Protein AF-A0A9D0I752-F1 (afdb_monomer_lite)

Sequence (70 aa):
APELGNVYKCFGSTDAIKGFIASRPANGIPGRRSMPQFNFSDEELTALAEFLKYVSEIKTARSWPPNVQG

pLDDT: mean 92.08, std 4.78, range [68.94, 97.75]

Structure (mmCIF, N/CA/C/O backbone):
data_AF-A0A9D0I752-F1
#
_entry.id   AF-A0A9D0I752-F1
#
loop_
_atom_site.group_PDB
_atom_site.id
_atom_site.type_symbol
_atom_site.label_atom_id
_atom_site.label_alt_id
_atom_site.label_comp_id
_atom_site.label_asym_id
_atom_site.label_entity_id
_atom_site.label_seq_id
_atom_site.pdbx_PDB_ins_code
_atom_site.Cartn_x
_atom_site.Cartn_y
_atom_site.Cartn_z
_atom_site.occupancy
_atom_site.B_iso_or_equiv
_atom_site.auth_seq_id
_atom_site.auth_comp_id
_atom_site.auth_asym_id
_atom_site.auth_atom_id
_atom_site.pdbx_PDB_model_num
ATOM 1 N N . ALA A 1 1 ? 5.807 -9.287 7.798 1.00 68.94 1 ALA A N 1
ATOM 2 C CA . ALA A 1 1 ? 5.094 -8.539 6.752 1.00 68.94 1 ALA A CA 1
ATOM 3 C C . ALA A 1 1 ? 5.576 -9.068 5.406 1.00 68.94 1 ALA A C 1
ATOM 5 O O . ALA A 1 1 ? 6.687 -9.592 5.393 1.00 68.94 1 ALA A O 1
ATOM 6 N N . PRO A 1 2 ? 4.754 -9.032 4.348 1.00 89.06 2 PRO A N 1
ATOM 7 C CA . PRO A 1 2 ? 5.218 -9.288 2.983 1.00 89.06 2 PRO A CA 1
ATOM 8 C C . PRO A 1 2 ? 6.123 -8.148 2.482 1.00 89.06 2 PRO A C 1
ATOM 10 O O . PRO A 1 2 ? 6.166 -7.085 3.105 1.00 89.06 2 PRO A O 1
ATOM 13 N N . GLU A 1 3 ? 6.819 -8.385 1.372 1.00 91.38 3 GLU A N 1
ATOM 14 C CA . GLU A 1 3 ? 7.585 -7.371 0.641 1.00 91.38 3 GLU A CA 1
ATOM 15 C C . GLU A 1 3 ? 6.647 -6.327 0.018 1.00 91.38 3 GLU A C 1
ATOM 17 O O . GLU A 1 3 ? 5.560 -6.666 -0.457 1.00 91.38 3 GLU A O 1
ATOM 22 N N . LEU A 1 4 ? 7.046 -5.052 0.036 1.00 93.75 4 LEU A N 1
ATOM 23 C CA . LEU A 1 4 ? 6.214 -3.956 -0.470 1.00 93.75 4 LEU A CA 1
ATOM 24 C C . LEU A 1 4 ? 6.707 -3.393 -1.805 1.00 93.75 4 LEU A C 1
ATOM 26 O O . LEU A 1 4 ? 5.920 -2.772 -2.516 1.00 93.75 4 LEU A O 1
ATOM 30 N N . GLY A 1 5 ? 7.959 -3.657 -2.193 1.00 91.12 5 GLY A N 1
ATOM 31 C CA . GLY A 1 5 ? 8.537 -3.153 -3.438 1.00 91.12 5 GLY A CA 1
ATOM 32 C C . GLY A 1 5 ? 7.805 -3.608 -4.704 1.00 91.12 5 GLY A C 1
ATOM 33 O O . GLY A 1 5 ? 7.814 -2.896 -5.699 1.00 91.12 5 GLY A O 1
ATOM 34 N N . ASN A 1 6 ? 7.128 -4.758 -4.682 1.00 92.88 6 ASN A N 1
ATOM 35 C CA . ASN A 1 6 ? 6.341 -5.278 -5.806 1.00 92.88 6 ASN A CA 1
ATOM 36 C C . ASN A 1 6 ? 4.845 -5.455 -5.481 1.00 92.88 6 ASN A C 1
ATOM 38 O O . ASN A 1 6 ? 4.128 -6.067 -6.272 1.00 92.88 6 ASN A O 1
ATOM 42 N N . VAL A 1 7 ? 4.351 -4.913 -4.362 1.00 93.31 7 VAL A N 1
ATOM 43 C CA . VAL A 1 7 ? 2.996 -5.200 -3.848 1.00 93.31 7 VAL A CA 1
ATOM 44 C C . VAL A 1 7 ? 1.882 -4.839 -4.831 1.00 93.31 7 VAL A C 1
ATOM 46 O O . VAL A 1 7 ? 0.877 -5.542 -4.920 1.00 93.31 7 VAL A O 1
ATOM 49 N N . TYR A 1 8 ? 2.078 -3.800 -5.645 1.00 93.56 8 TYR A N 1
ATOM 50 C CA . TYR A 1 8 ? 1.130 -3.431 -6.695 1.00 93.56 8 TYR A CA 1
ATOM 51 C C . TYR A 1 8 ? 0.931 -4.547 -7.731 1.00 93.56 8 TYR A C 1
ATOM 53 O O . TYR A 1 8 ? -0.191 -4.763 -8.180 1.00 93.56 8 TYR A O 1
ATOM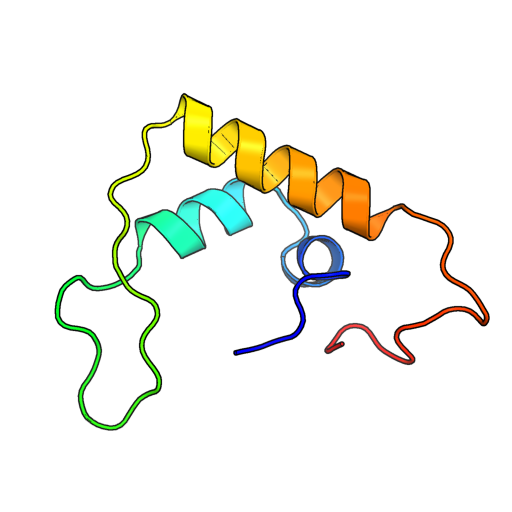 61 N N . LYS A 1 9 ? 1.971 -5.330 -8.047 1.00 91.44 9 LYS A N 1
ATOM 62 C CA . LYS A 1 9 ? 1.870 -6.478 -8.966 1.00 91.44 9 LYS A CA 1
ATOM 63 C C . LYS A 1 9 ? 1.069 -7.636 -8.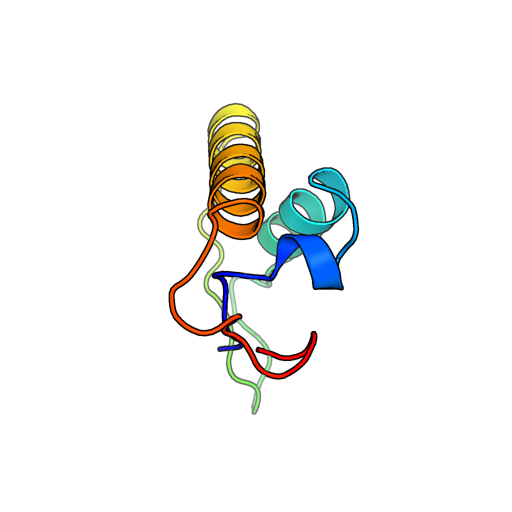360 1.00 91.44 9 LYS A C 1
ATOM 65 O O . LYS A 1 9 ? 0.439 -8.377 -9.105 1.00 91.44 9 LYS A O 1
ATOM 70 N N . CYS A 1 10 ? 1.057 -7.773 -7.031 1.00 90.88 10 CYS A N 1
ATOM 71 C CA . CYS A 1 10 ? 0.252 -8.776 -6.325 1.00 90.88 10 CYS A CA 1
ATOM 72 C C . CYS A 1 10 ? -1.236 -8.418 -6.304 1.00 90.88 10 CYS A C 1
ATOM 74 O O . CYS A 1 10 ? -2.084 -9.286 -6.485 1.00 90.88 10 CYS A O 1
ATOM 76 N N . PHE A 1 11 ? -1.547 -7.147 -6.035 1.00 91.25 11 PHE A N 1
ATOM 77 C CA . PHE A 1 11 ? -2.923 -6.671 -5.869 1.00 91.25 11 PHE A CA 1
ATOM 78 C C . PHE A 1 11 ? -3.579 -6.236 -7.185 1.00 91.25 11 PHE A C 1
ATOM 80 O O . PHE A 1 11 ? -4.802 -6.257 -7.291 1.00 91.25 11 PHE A O 1
ATOM 87 N N . GLY A 1 12 ? -2.792 -5.810 -8.173 1.00 91.12 12 GLY A N 1
ATOM 88 C CA . GLY A 1 12 ? -3.257 -5.397 -9.499 1.00 91.12 12 GLY A CA 1
ATOM 89 C C . GLY A 1 12 ? -3.980 -4.045 -9.560 1.00 91.12 12 GLY A C 1
ATOM 90 O O . GLY A 1 12 ? -4.296 -3.589 -10.655 1.00 91.12 12 GLY A O 1
ATOM 91 N N . SER A 1 13 ? -4.248 -3.390 -8.425 1.00 95.06 13 SER A N 1
ATOM 92 C CA . SER A 1 13 ? -4.923 -2.088 -8.372 1.00 95.06 13 SER A CA 1
ATOM 93 C C . SER A 1 13 ? -4.550 -1.298 -7.115 1.00 95.06 13 SER A C 1
ATOM 95 O O . SER A 1 13 ? -4.382 -1.867 -6.033 1.00 95.06 13 SER A O 1
ATOM 97 N N . THR A 1 14 ? -4.474 0.029 -7.243 1.00 94.31 14 THR A N 1
ATOM 98 C CA . THR A 1 14 ? -4.308 0.954 -6.112 1.00 94.31 14 THR A CA 1
ATOM 99 C C . THR A 1 14 ? -5.525 0.938 -5.186 1.00 94.31 14 THR A C 1
ATOM 101 O O . THR A 1 14 ? -5.358 1.050 -3.975 1.00 94.31 14 THR A O 1
ATOM 104 N N . ASP A 1 15 ? -6.737 0.714 -5.702 1.00 95.25 15 ASP A N 1
ATOM 105 C CA . ASP A 1 15 ? -7.953 0.620 -4.881 1.00 95.25 15 ASP A CA 1
ATOM 106 C C . ASP A 1 15 ? -7.939 -0.602 -3.966 1.00 95.25 15 ASP A C 1
ATOM 108 O O . ASP A 1 15 ? -8.349 -0.524 -2.808 1.00 95.25 15 ASP A O 1
ATOM 112 N N . ALA A 1 16 ? -7.391 -1.718 -4.451 1.00 95.25 16 ALA A N 1
ATOM 113 C CA . ALA A 1 16 ? -7.227 -2.918 -3.643 1.00 95.25 16 ALA A CA 1
ATOM 114 C C . ALA A 1 16 ? -6.208 -2.700 -2.508 1.00 95.25 16 ALA A C 1
ATOM 116 O O . ALA A 1 16 ? -6.429 -3.161 -1.387 1.00 95.25 16 ALA A O 1
ATOM 117 N N . ILE A 1 17 ? -5.132 -1.943 -2.765 1.00 95.00 17 ILE A N 1
ATOM 118 C CA . ILE A 1 17 ? -4.156 -1.549 -1.737 1.00 95.00 17 ILE A CA 1
ATOM 119 C C . ILE A 1 17 ? -4.817 -0.643 -0.691 1.00 95.00 17 ILE A C 1
ATOM 121 O O . ILE A 1 17 ? -4.719 -0.926 0.505 1.00 95.00 17 ILE A O 1
ATOM 125 N N . LYS A 1 18 ? -5.533 0.406 -1.122 1.00 95.62 18 LYS A N 1
ATOM 126 C CA . LYS A 1 18 ? -6.261 1.315 -0.218 1.00 95.62 18 LYS A CA 1
ATOM 127 C C . LYS A 1 18 ? -7.249 0.548 0.656 1.00 95.62 18 LYS A C 1
ATOM 129 O O . LYS A 1 18 ? -7.209 0.668 1.878 1.00 95.62 18 LYS A O 1
ATOM 134 N N . GLY A 1 19 ? -8.074 -0.301 0.040 1.00 94.62 19 GLY A N 1
ATOM 135 C CA . GLY A 1 19 ? -9.045 -1.134 0.744 1.00 94.62 19 GLY A CA 1
ATOM 136 C C . GLY A 1 19 ? -8.387 -2.065 1.761 1.00 94.62 19 GLY A C 1
ATOM 137 O O . GLY A 1 19 ? -8.865 -2.179 2.887 1.00 94.62 19 GLY A O 1
ATOM 138 N N . PHE A 1 20 ? -7.251 -2.681 1.417 1.00 93.94 20 PHE A N 1
ATOM 139 C CA . PHE A 1 20 ? -6.518 -3.546 2.341 1.00 93.94 20 PHE A CA 1
ATOM 140 C C . PHE A 1 20 ? -6.010 -2.795 3.578 1.00 93.94 20 PHE A C 1
ATOM 142 O O . PHE A 1 20 ? -6.136 -3.310 4.694 1.00 93.94 20 PHE A O 1
ATOM 149 N N . ILE A 1 21 ? -5.433 -1.603 3.393 1.00 94.44 21 ILE A N 1
ATOM 150 C CA . ILE A 1 21 ? -4.905 -0.774 4.487 1.00 94.44 21 ILE A CA 1
ATOM 151 C C . ILE A 1 21 ? -6.054 -0.264 5.364 1.00 94.44 21 ILE A C 1
ATOM 153 O O . ILE A 1 21 ? -6.003 -0.413 6.584 1.00 94.44 21 ILE A O 1
ATOM 157 N N . ALA A 1 22 ? -7.123 0.247 4.753 1.00 93.94 22 ALA A N 1
ATOM 158 C CA . ALA A 1 22 ? -8.301 0.722 5.472 1.00 93.94 22 ALA A CA 1
ATOM 159 C C . ALA A 1 22 ? -8.981 -0.399 6.276 1.00 93.94 22 ALA A C 1
ATOM 161 O O . ALA A 1 22 ? -9.444 -0.173 7.391 1.00 93.94 22 ALA A O 1
ATOM 162 N N . SER A 1 23 ? -8.978 -1.638 5.770 1.00 93.12 23 SER A N 1
ATOM 163 C CA . SER A 1 23 ? -9.629 -2.774 6.430 1.00 93.12 23 SER A CA 1
ATOM 164 C C . SER A 1 23 ? -8.845 -3.362 7.614 1.00 93.12 23 SER A C 1
ATOM 166 O O . SER A 1 23 ? -9.224 -4.428 8.114 1.00 93.12 23 SER A O 1
ATOM 168 N N . ARG A 1 24 ? -7.701 -2.788 8.018 1.00 94.06 24 ARG A N 1
ATOM 169 C CA . ARG A 1 24 ? -6.901 -3.364 9.107 1.00 94.06 24 ARG A CA 1
ATOM 170 C C . ARG A 1 24 ? -7.652 -3.260 10.447 1.00 94.06 24 ARG A C 1
ATOM 172 O O . ARG A 1 24 ? -8.146 -2.188 10.797 1.00 94.06 24 ARG A O 1
ATOM 179 N N . PRO A 1 25 ? -7.752 -4.357 11.220 1.00 92.44 25 PRO A N 1
ATOM 180 C CA . PRO A 1 25 ? -8.455 -4.340 12.499 1.00 92.44 25 PRO A CA 1
ATOM 181 C C . PRO A 1 25 ? -7.648 -3.568 13.549 1.00 92.44 25 PRO A C 1
ATOM 183 O O . PRO A 1 25 ? -6.481 -3.883 13.778 1.00 92.44 25 PRO A O 1
ATOM 186 N N . ALA A 1 26 ? -8.279 -2.611 14.238 1.00 90.25 26 ALA A N 1
ATOM 187 C CA . ALA A 1 26 ? -7.619 -1.770 15.245 1.00 90.25 26 ALA A CA 1
ATOM 188 C C . ALA A 1 26 ? -6.984 -2.576 16.394 1.00 90.25 26 ALA A C 1
ATOM 190 O O . ALA A 1 26 ? -5.886 -2.261 16.841 1.00 90.25 26 ALA A O 1
ATOM 191 N N . ASN A 1 27 ? -7.640 -3.661 16.814 1.00 91.38 27 ASN A N 1
ATOM 192 C CA . ASN A 1 27 ? -7.172 -4.532 17.899 1.00 91.38 27 ASN A CA 1
ATOM 193 C C . ASN A 1 27 ? -6.379 -5.753 17.398 1.00 91.38 27 ASN A C 1
ATOM 1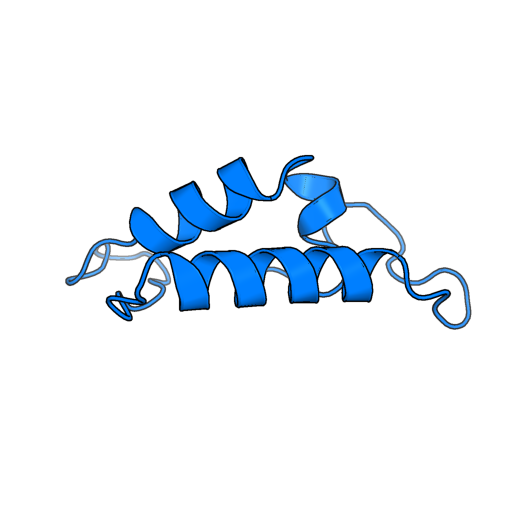95 O O . ASN A 1 27 ? -6.039 -6.639 18.181 1.00 91.38 27 ASN A O 1
ATOM 199 N N . GLY A 1 28 ? -6.097 -5.827 16.093 1.00 90.56 28 GLY A N 1
ATOM 200 C CA . GLY A 1 28 ? -5.464 -6.994 15.487 1.00 90.56 28 GLY A CA 1
ATOM 201 C C . GLY A 1 28 ? -6.342 -8.251 15.499 1.00 90.56 28 GLY A C 1
ATOM 202 O O . GLY A 1 28 ? -7.542 -8.209 15.763 1.00 90.56 28 GLY A O 1
ATOM 203 N N . ILE A 1 29 ? -5.726 -9.390 15.179 1.00 91.44 29 ILE A N 1
ATOM 204 C CA . ILE A 1 29 ? -6.340 -10.723 15.256 1.00 91.44 29 ILE A CA 1
ATOM 205 C C . ILE A 1 29 ? -5.474 -11.591 16.181 1.00 91.44 29 ILE A C 1
ATOM 207 O O . ILE A 1 29 ? 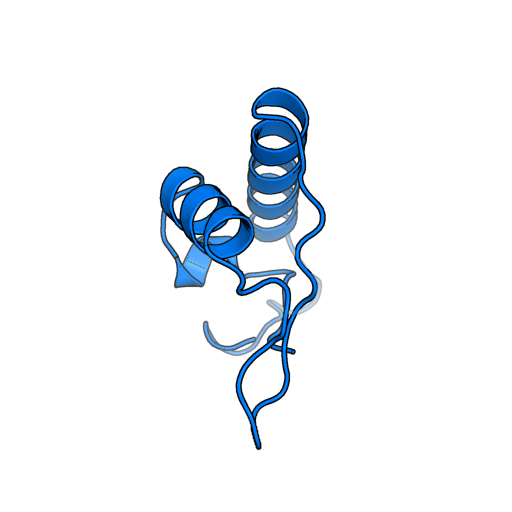-4.269 -11.709 15.925 1.00 91.44 29 ILE A O 1
ATOM 211 N N . PRO A 1 30 ? -6.044 -12.227 17.225 1.00 93.94 30 PRO A N 1
ATOM 212 C CA . PRO A 1 30 ? -5.289 -13.095 18.124 1.00 93.94 30 PRO A CA 1
ATOM 213 C C . PRO A 1 30 ? -4.497 -14.175 17.372 1.00 93.94 30 PRO A C 1
ATOM 215 O O . PRO A 1 30 ? -5.014 -14.839 16.474 1.00 93.94 30 PRO A O 1
ATOM 218 N N . GLY A 1 31 ? -3.217 -14.334 17.721 1.00 93.19 31 GLY A N 1
ATOM 219 C CA . GLY A 1 31 ? -2.329 -15.333 17.112 1.00 93.19 31 GLY A CA 1
ATOM 220 C C . GLY A 1 31 ? -1.843 -15.016 15.688 1.00 93.19 31 GLY A C 1
ATOM 221 O O . GLY A 1 31 ? -1.159 -15.840 15.082 1.00 93.19 31 GLY A O 1
ATOM 222 N N . ARG A 1 32 ? -2.155 -13.838 15.129 1.00 93.94 32 ARG A N 1
ATOM 223 C CA . ARG A 1 32 ? -1.694 -13.394 13.802 1.00 93.94 32 ARG A CA 1
ATOM 224 C C . ARG A 1 32 ? -0.848 -12.127 13.915 1.00 93.94 32 ARG A C 1
ATOM 226 O O . ARG A 1 32 ? -1.161 -11.218 14.682 1.00 93.94 32 ARG A O 1
ATOM 233 N N . ARG A 1 33 ? 0.189 -12.017 13.073 1.00 93.38 33 ARG A N 1
ATOM 234 C CA . ARG A 1 33 ? 0.889 -10.738 12.861 1.00 93.38 33 ARG A CA 1
ATOM 235 C C . ARG A 1 33 ? -0.128 -9.716 12.356 1.00 93.38 33 ARG A C 1
ATOM 237 O O . ARG A 1 33 ? -0.739 -9.934 11.311 1.00 93.38 33 ARG A O 1
ATOM 244 N N . SER A 1 34 ? -0.302 -8.635 13.104 1.00 91.62 34 SER A N 1
ATOM 245 C CA . SER A 1 34 ? -1.317 -7.622 12.829 1.00 91.62 34 SER A CA 1
ATOM 246 C C . SER A 1 34 ? -0.648 -6.315 12.424 1.00 91.62 34 SER A C 1
ATOM 248 O O . SER A 1 34 ? 0.284 -5.858 13.080 1.00 91.62 34 SER A O 1
ATOM 250 N N . MET A 1 35 ? -1.108 -5.746 11.313 1.00 93.88 35 MET A N 1
ATOM 251 C CA . MET A 1 35 ? -0.752 -4.388 10.908 1.00 93.88 35 MET A CA 1
ATOM 252 C C . MET A 1 35 ? -1.639 -3.408 11.694 1.00 93.88 35 MET A C 1
ATOM 254 O O . MET A 1 35 ? -2.844 -3.666 11.761 1.00 93.88 35 MET A O 1
ATOM 258 N N . PRO A 1 36 ? -1.085 -2.331 12.281 1.00 91.75 36 PRO A N 1
ATOM 259 C CA . PRO A 1 36 ? -1.874 -1.321 12.981 1.00 91.75 36 PRO A CA 1
ATOM 260 C C . PRO A 1 36 ? -2.896 -0.637 12.069 1.00 91.75 36 PRO A C 1
ATOM 262 O O . PRO A 1 36 ? -2.704 -0.562 10.854 1.00 91.75 36 PRO A O 1
ATOM 265 N N . GLN A 1 37 ? -3.952 -0.099 12.676 1.00 92.81 37 GLN A N 1
ATOM 266 C CA . GLN A 1 37 ? -4.853 0.831 12.007 1.00 92.81 37 GLN A CA 1
ATOM 267 C C . GLN A 1 37 ? -4.304 2.253 12.171 1.00 92.81 37 GLN A C 1
ATOM 269 O O . GLN A 1 37 ? -4.219 2.757 13.289 1.00 92.81 37 GLN A O 1
ATOM 274 N N . PHE A 1 38 ? -3.910 2.872 11.060 1.00 93.00 38 PHE A N 1
ATOM 275 C CA . PHE A 1 38 ? -3.294 4.202 11.049 1.00 93.00 38 PHE A CA 1
ATOM 276 C C . PHE A 1 38 ? -4.314 5.336 10.914 1.00 93.00 38 PHE A C 1
ATOM 278 O O . PHE A 1 38 ? -3.980 6.470 11.235 1.00 93.00 38 PHE A O 1
ATOM 285 N N . ASN A 1 39 ? -5.554 5.033 10.501 1.00 92.94 39 ASN A N 1
ATOM 286 C CA . ASN A 1 39 ? -6.618 6.022 10.277 1.00 92.94 39 ASN A CA 1
ATOM 287 C C . ASN A 1 39 ? -6.204 7.140 9.304 1.00 92.94 39 ASN A C 1
ATOM 289 O O . ASN A 1 39 ? -6.468 8.314 9.552 1.00 92.94 39 ASN A O 1
ATOM 293 N N . PHE A 1 40 ? -5.536 6.761 8.213 1.00 95.44 40 PHE A N 1
ATOM 294 C CA . PHE A 1 40 ? -5.171 7.682 7.140 1.00 95.44 40 PHE A CA 1
ATOM 295 C C . PHE A 1 40 ? -6.406 8.342 6.523 1.00 95.44 40 PHE A C 1
ATOM 297 O O . PHE A 1 40 ? -7.459 7.709 6.404 1.00 95.44 40 PHE A O 1
ATOM 304 N N . SER A 1 41 ? -6.249 9.587 6.082 1.00 96.88 41 SER A N 1
ATOM 305 C CA . SER A 1 41 ? -7.240 10.229 5.218 1.00 96.88 41 SER A CA 1
ATOM 306 C C . SER A 1 41 ? -7.270 9.576 3.828 1.00 96.88 41 SER A C 1
ATOM 308 O O . SER A 1 41 ? -6.332 8.881 3.424 1.00 96.88 41 SER A O 1
ATOM 310 N N . ASP A 1 42 ? -8.331 9.823 3.057 1.00 95.38 42 ASP A N 1
ATOM 311 C CA . ASP A 1 42 ? -8.430 9.323 1.677 1.00 95.38 42 ASP A CA 1
ATOM 312 C C . ASP A 1 42 ? -7.297 9.851 0.780 1.00 95.38 42 ASP A C 1
ATOM 314 O O . ASP A 1 42 ? -6.815 9.141 -0.110 1.00 95.38 42 ASP A O 1
ATOM 318 N N . GLU A 1 43 ? -6.839 11.078 1.035 1.00 96.88 43 GLU A N 1
ATOM 319 C CA . GLU A 1 43 ? -5.717 11.697 0.327 1.00 96.88 43 GLU A CA 1
ATOM 320 C C . GLU A 1 43 ? -4.397 10.992 0.658 1.00 96.88 43 GLU A C 1
ATOM 322 O O . GLU A 1 43 ? -3.655 10.614 -0.248 1.00 96.88 43 GLU A O 1
ATOM 327 N N . GLU A 1 44 ? -4.130 10.730 1.941 1.00 97.38 44 GLU A N 1
ATOM 328 C CA . GLU A 1 44 ? -2.934 10.004 2.384 1.00 97.38 44 GLU A CA 1
ATOM 329 C C . GLU A 1 44 ? -2.920 8.561 1.864 1.00 97.38 44 GLU A C 1
ATOM 331 O O . GLU A 1 44 ? -1.887 8.076 1.397 1.00 97.38 44 GLU A O 1
ATOM 336 N N . LEU A 1 45 ? -4.070 7.876 1.887 1.00 96.00 45 LEU A N 1
ATOM 337 C CA . LEU A 1 45 ? -4.214 6.529 1.328 1.00 96.00 45 LEU A CA 1
ATOM 338 C C . LEU A 1 45 ? -3.947 6.506 -0.175 1.00 96.00 45 LEU A C 1
ATOM 340 O O . LEU A 1 45 ? -3.303 5.580 -0.675 1.00 96.00 45 LEU A O 1
ATOM 344 N N . THR A 1 46 ? -4.438 7.513 -0.893 1.00 96.69 46 THR A N 1
ATOM 345 C CA . THR A 1 46 ? -4.216 7.642 -2.333 1.00 96.69 46 THR A CA 1
ATOM 346 C C . THR A 1 46 ? -2.744 7.897 -2.627 1.00 96.69 46 THR A C 1
ATOM 348 O O . THR A 1 46 ? -2.151 7.134 -3.389 1.00 96.69 46 THR A O 1
ATOM 351 N N . ALA A 1 47 ? -2.123 8.861 -1.945 1.00 97.75 47 ALA A N 1
ATOM 352 C CA . ALA A 1 47 ? -0.701 9.159 -2.094 1.00 97.75 47 ALA A CA 1
ATOM 353 C C . ALA A 1 47 ? 0.182 7.935 -1.790 1.00 97.75 47 ALA A C 1
ATOM 355 O O . ALA A 1 47 ? 1.127 7.641 -2.524 1.00 97.75 47 ALA A O 1
ATOM 356 N N . LEU A 1 48 ? -0.148 7.169 -0.746 1.00 96.94 48 LEU A N 1
ATOM 357 C CA . LEU A 1 48 ? 0.578 5.951 -0.393 1.00 96.94 48 LEU A CA 1
ATOM 358 C C . LEU A 1 48 ? 0.424 4.856 -1.459 1.00 96.94 48 LEU A C 1
ATOM 360 O O . LEU A 1 48 ? 1.405 4.207 -1.825 1.00 96.94 48 LEU A O 1
ATOM 364 N N . ALA A 1 49 ? -0.789 4.636 -1.968 1.00 96.38 49 ALA A N 1
ATOM 365 C CA . ALA A 1 49 ? -1.034 3.632 -2.999 1.00 96.38 49 ALA A CA 1
ATOM 366 C C . ALA A 1 49 ? -0.339 3.991 -4.323 1.00 96.38 49 ALA A C 1
ATOM 368 O O . ALA A 1 49 ? 0.229 3.114 -4.979 1.00 96.38 49 ALA A O 1
ATOM 369 N N . GLU A 1 50 ? -0.336 5.271 -4.696 1.00 97.06 50 GLU A N 1
ATOM 370 C CA . GLU A 1 50 ? 0.385 5.782 -5.865 1.00 97.06 50 GLU A CA 1
ATOM 371 C C . GLU A 1 50 ? 1.900 5.655 -5.705 1.00 97.06 50 GLU A C 1
ATOM 373 O O . GLU A 1 50 ? 2.577 5.198 -6.628 1.00 97.06 50 GLU A O 1
ATOM 378 N N . PHE A 1 51 ? 2.432 5.966 -4.521 1.00 97.19 51 PHE A N 1
ATOM 379 C CA . PHE A 1 51 ? 3.842 5.754 -4.212 1.00 97.19 51 PHE A CA 1
ATOM 380 C C . PHE A 1 51 ? 4.240 4.278 -4.366 1.00 97.19 51 PHE A C 1
ATOM 382 O O . PHE A 1 51 ? 5.232 3.968 -5.025 1.00 97.19 51 PHE A O 1
ATOM 389 N N . LEU A 1 52 ? 3.446 3.348 -3.825 1.00 96.19 52 LEU A N 1
ATOM 390 C CA . LEU A 1 52 ? 3.715 1.910 -3.938 1.00 96.19 52 LEU A CA 1
ATOM 391 C C . LEU A 1 52 ? 3.622 1.405 -5.384 1.00 96.19 52 LEU A C 1
ATOM 393 O O . LEU A 1 52 ? 4.402 0.538 -5.787 1.00 96.19 52 LEU A O 1
ATOM 397 N N . LYS A 1 53 ? 2.707 1.962 -6.185 1.00 95.50 53 LYS A N 1
ATOM 398 C CA . LYS A 1 53 ? 2.654 1.699 -7.625 1.00 95.50 53 LYS A CA 1
ATOM 399 C C . LYS A 1 53 ? 3.939 2.165 -8.306 1.00 95.50 53 LYS A C 1
ATOM 401 O O . LYS A 1 53 ? 4.579 1.356 -8.978 1.00 95.50 53 LYS A O 1
ATOM 406 N N . TYR A 1 54 ? 4.340 3.416 -8.086 1.00 95.31 54 TYR A N 1
ATOM 407 C CA . TYR A 1 54 ? 5.559 3.983 -8.661 1.00 95.31 54 TYR A CA 1
ATOM 408 C C . TYR A 1 54 ? 6.793 3.136 -8.321 1.00 95.31 54 TYR A C 1
ATOM 410 O O . TYR A 1 54 ? 7.546 2.755 -9.216 1.00 95.31 54 TYR A O 1
ATOM 418 N N . VAL A 1 55 ? 6.963 2.753 -7.050 1.00 93.94 55 VAL A N 1
ATOM 419 C CA . VAL A 1 55 ? 8.083 1.905 -6.608 1.00 93.94 55 VAL A CA 1
ATOM 420 C C . VAL A 1 55 ? 8.112 0.563 -7.348 1.00 93.94 55 VAL A C 1
ATOM 422 O O . VAL A 1 55 ? 9.185 0.103 -7.733 1.00 93.94 55 VAL A O 1
ATOM 425 N N . SER A 1 56 ? 6.951 -0.038 -7.620 1.00 91.44 56 SER A N 1
ATOM 426 C CA . SER A 1 56 ? 6.860 -1.334 -8.312 1.00 91.44 56 S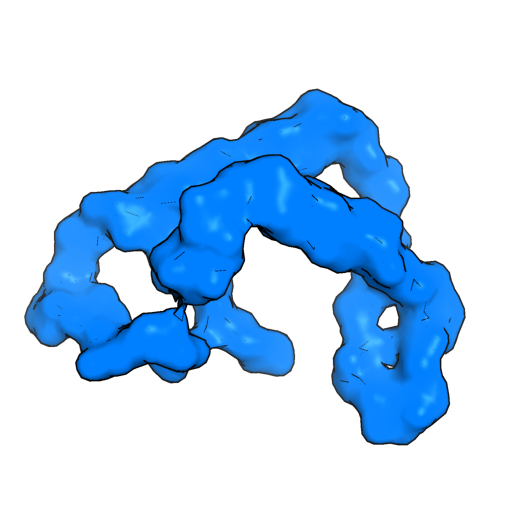ER A CA 1
ATOM 427 C C . SER A 1 56 ? 7.277 -1.316 -9.786 1.00 91.44 56 SER A C 1
ATOM 429 O O . SER A 1 56 ? 7.569 -2.373 -10.368 1.00 91.44 56 SER A O 1
ATOM 431 N N . GLU A 1 57 ? 7.304 -0.127 -10.385 1.00 90.56 57 GLU A N 1
ATOM 432 C CA . GLU A 1 57 ? 7.672 0.117 -11.780 1.00 90.56 57 GLU A CA 1
ATOM 433 C C . GLU A 1 57 ? 9.158 0.489 -11.929 1.00 90.56 57 GLU A C 1
ATOM 435 O O . GLU A 1 57 ? 9.693 0.456 -13.039 1.00 90.56 57 GLU A O 1
ATOM 440 N N . ILE A 1 58 ? 9.859 0.777 -10.823 1.00 91.69 58 ILE A N 1
ATOM 441 C CA . ILE A 1 58 ? 11.295 1.070 -10.840 1.00 91.69 58 ILE A CA 1
ATOM 442 C C . ILE A 1 58 ? 12.057 -0.143 -11.379 1.00 91.69 58 ILE A C 1
ATOM 444 O O . ILE A 1 58 ? 11.932 -1.268 -10.890 1.00 91.69 58 ILE A O 1
ATOM 448 N N . LYS A 1 59 ? 12.912 0.095 -12.380 1.00 88.19 59 LYS A N 1
ATOM 449 C CA . LYS A 1 59 ? 13.830 -0.923 -12.891 1.00 88.19 59 LYS A CA 1
ATOM 450 C C . LYS A 1 59 ? 14.875 -1.246 -11.826 1.00 88.19 59 LYS A C 1
ATOM 452 O O . LYS A 1 59 ? 15.807 -0.478 -11.596 1.00 88.19 59 LYS A O 1
ATOM 457 N N . THR A 1 60 ? 14.724 -2.400 -11.196 1.00 85.44 60 THR A N 1
ATOM 458 C CA . THR A 1 60 ? 15.635 -2.889 -10.162 1.00 85.44 60 THR A CA 1
ATOM 459 C C . THR A 1 60 ? 16.880 -3.531 -10.772 1.00 85.44 60 THR A C 1
ATOM 461 O O . THR A 1 60 ? 16.884 -4.042 -11.899 1.00 85.44 60 THR A O 1
ATOM 464 N N . ALA A 1 61 ? 17.974 -3.523 -10.012 1.00 78.69 61 ALA A N 1
ATOM 465 C CA . ALA A 1 61 ? 19.165 -4.266 -10.388 1.00 78.69 61 ALA A CA 1
ATOM 466 C C . ALA A 1 61 ? 18.849 -5.771 -10.432 1.00 78.69 61 ALA A C 1
ATOM 468 O O . ALA A 1 61 ? 18.223 -6.309 -9.521 1.00 78.69 61 ALA A O 1
ATOM 469 N N . ARG A 1 62 ? 19.325 -6.457 -11.480 1.00 83.44 62 ARG A N 1
ATOM 470 C CA . ARG A 1 62 ? 19.227 -7.923 -11.628 1.00 83.44 62 ARG A CA 1
ATOM 471 C C . ARG A 1 62 ? 17.790 -8.478 -11.604 1.00 83.44 62 ARG A C 1
ATOM 473 O O . ARG A 1 62 ? 17.600 -9.622 -11.207 1.00 83.44 62 ARG A O 1
ATOM 480 N N . SER A 1 63 ? 16.800 -7.692 -12.038 1.00 83.81 63 SER A N 1
ATOM 481 C CA . SER A 1 63 ? 15.390 -8.116 -12.137 1.00 83.81 63 SER A CA 1
ATOM 482 C C . SER A 1 63 ? 14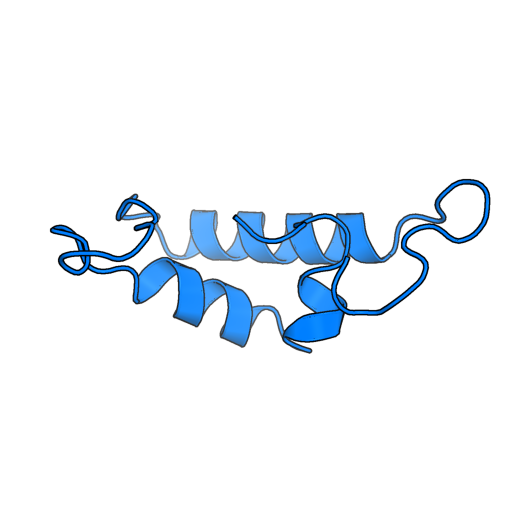.794 -8.629 -10.821 1.00 83.81 63 SER A C 1
ATOM 484 O O . SER A 1 63 ? 13.984 -9.549 -10.818 1.00 83.81 63 SER A O 1
ATOM 486 N N . TRP A 1 64 ? 15.202 -8.048 -9.695 1.00 86.69 64 TRP A N 1
ATOM 487 C CA . TRP A 1 64 ? 14.620 -8.359 -8.393 1.00 86.69 64 TRP A CA 1
ATOM 488 C C . TRP A 1 64 ? 13.188 -7.791 -8.275 1.00 86.69 64 TRP A C 1
ATOM 490 O O . TRP A 1 64 ? 12.957 -6.674 -8.753 1.00 86.69 64 TRP A O 1
ATOM 500 N N . PRO A 1 65 ? 12.230 -8.466 -7.614 1.00 90.25 65 PRO A N 1
ATOM 501 C CA . PRO A 1 65 ? 12.322 -9.776 -6.959 1.00 90.25 65 PRO A CA 1
ATOM 502 C C . PRO A 1 65 ? 12.228 -10.972 -7.925 1.00 90.25 65 PRO A C 1
ATOM 504 O O . PRO A 1 65 ? 11.704 -10.830 -9.029 1.00 90.25 65 PRO A O 1
ATOM 507 N N . PRO A 1 66 ? 12.701 -12.170 -7.520 1.00 90.31 66 PRO A N 1
ATOM 508 C CA . PRO A 1 66 ? 12.701 -13.360 -8.376 1.00 90.31 66 PRO A CA 1
ATOM 509 C C . PRO A 1 66 ? 11.295 -13.864 -8.740 1.00 90.31 66 PRO A C 1
ATOM 511 O O . PRO A 1 66 ? 11.147 -14.599 -9.715 1.00 90.31 66 PRO A O 1
ATOM 514 N N . ASN A 1 67 ? 10.264 -13.508 -7.968 1.00 89.38 67 ASN A N 1
ATOM 515 C CA . ASN A 1 67 ? 8.876 -13.878 -8.233 1.00 89.38 67 ASN A CA 1
ATOM 516 C C . ASN A 1 67 ? 7.898 -12.782 -7.761 1.00 89.38 67 ASN A C 1
ATOM 518 O O . ASN A 1 67 ? 8.292 -11.762 -7.197 1.00 89.38 67 ASN A O 1
ATOM 522 N N . VAL A 1 68 ? 6.599 -12.991 -7.998 1.00 88.25 68 VAL A N 1
ATOM 523 C CA . VAL A 1 68 ? 5.558 -12.025 -7.610 1.00 88.25 68 VAL A CA 1
ATOM 524 C C . VAL A 1 68 ? 5.318 -11.967 -6.098 1.00 88.25 68 VAL A C 1
ATOM 526 O O . VAL A 1 68 ? 4.786 -10.984 -5.618 1.00 88.25 68 VAL A O 1
ATOM 529 N N . GLN A 1 69 ? 5.720 -12.974 -5.322 1.00 88.31 69 GLN A N 1
ATOM 530 C CA . GLN A 1 69 ? 5.508 -12.999 -3.869 1.00 88.31 69 GLN A CA 1
ATOM 531 C C . GLN A 1 69 ? 6.493 -12.099 -3.103 1.00 88.31 69 GLN A C 1
ATOM 533 O O . GLN A 1 69 ? 6.250 -11.842 -1.922 1.00 88.31 69 GLN A O 1
ATOM 538 N N . GLY A 1 70 ? 7.526 -11.588 -3.793 1.00 78.38 70 GLY A N 1
ATOM 539 C CA . GLY A 1 70 ? 8.594 -10.770 -3.213 1.00 78.38 70 GLY A CA 1
ATOM 540 C C . GLY A 1 70 ? 9.786 -11.616 -2.802 1.00 78.38 70 GLY A C 1
ATOM 541 O O . GLY A 1 70 ? 9.645 -12.386 -1.830 1.00 78.38 70 GLY A O 1
#

Radius of gyration: 13.32 Å; chains: 1; bounding box: 29×27×31 Å

Foldseek 3Di:
DFDLLQVCVVQVDLVSQLVVLCPFDQVADPPDDGDHNPVDDPVRSSVVSVVSVVSNPDDDPPPPDPDNRD

Secondary structure (DSSP, 8-state):
---STTHHHHHSSHHHHHHHHHT--TT--TTS---------HHHHHHHHHHHHHHHHS--GGG-SSSTT-